Protein AF-A0A9E5YR44-F1 (afdb_monomer_lite)

pLDDT: mean 73.93, std 14.67, range [40.03, 96.06]

Structure (mmCIF, N/CA/C/O backbone):
data_AF-A0A9E5YR44-F1
#
_entry.id   AF-A0A9E5YR44-F1
#
loop_
_atom_site.group_PDB
_atom_site.id
_atom_site.type_symbol
_atom_site.label_atom_id
_atom_site.label_alt_id
_atom_site.label_comp_id
_atom_site.label_asym_id
_atom_site.label_entity_id
_atom_site.label_seq_id
_atom_site.pdbx_PDB_ins_code
_atom_site.Cartn_x
_atom_site.Cartn_y
_atom_site.Cartn_z
_atom_site.occupancy
_atom_site.B_iso_or_equiv
_atom_site.auth_seq_id
_atom_site.auth_comp_id
_atom_site.auth_asym_id
_atom_site.auth_atom_id
_atom_site.pdbx_PDB_model_num
ATOM 1 N N . MET A 1 1 ? 3.426 22.408 -16.255 1.00 41.56 1 MET A N 1
ATOM 2 C CA . MET A 1 1 ? 2.467 21.680 -15.389 1.00 41.56 1 MET A CA 1
ATOM 3 C C . MET A 1 1 ? 3.133 20.739 -14.383 1.00 41.56 1 MET A C 1
ATOM 5 O O . MET A 1 1 ? 2.818 20.878 -13.213 1.00 41.56 1 MET A O 1
ATOM 9 N N . PHE A 1 2 ? 4.080 19.866 -14.764 1.00 44.03 2 PHE A N 1
ATOM 10 C CA . PHE A 1 2 ? 4.812 18.990 -13.816 1.00 44.03 2 PHE A CA 1
ATOM 11 C C . PHE A 1 2 ? 5.656 19.733 -12.756 1.00 44.03 2 PHE A C 1
ATOM 13 O O . PHE A 1 2 ? 5.800 19.256 -11.634 1.00 44.03 2 PHE A O 1
ATOM 20 N N . GLY A 1 3 ? 6.194 20.914 -13.089 1.00 44.31 3 GLY A N 1
ATOM 21 C CA . GLY A 1 3 ? 7.076 21.677 -12.192 1.00 44.31 3 GLY A CA 1
ATOM 22 C C . GLY A 1 3 ? 6.400 22.198 -10.918 1.00 44.31 3 GLY A C 1
ATOM 23 O O . GLY A 1 3 ? 7.007 22.158 -9.857 1.00 44.31 3 GLY A O 1
ATOM 24 N N . ILE A 1 4 ? 5.128 22.608 -10.991 1.00 48.81 4 ILE A N 1
ATOM 25 C CA . ILE A 1 4 ? 4.358 23.086 -9.823 1.00 48.81 4 ILE A CA 1
ATOM 26 C C . ILE A 1 4 ? 4.070 21.922 -8.867 1.00 48.81 4 ILE A C 1
ATOM 28 O O . ILE A 1 4 ? 4.119 22.075 -7.651 1.00 48.81 4 ILE A O 1
ATOM 32 N N . THR A 1 5 ? 3.834 20.734 -9.424 1.00 51.12 5 THR A N 1
ATOM 33 C CA . THR A 1 5 ? 3.623 19.493 -8.676 1.00 51.12 5 THR A CA 1
ATOM 34 C C . THR A 1 5 ? 4.891 19.062 -7.944 1.00 51.12 5 THR A C 1
ATOM 36 O O . THR A 1 5 ? 4.825 18.711 -6.771 1.00 51.12 5 THR A O 1
ATOM 39 N N . PHE A 1 6 ? 6.049 19.162 -8.606 1.00 54.53 6 PHE A N 1
ATOM 40 C CA . PHE A 1 6 ?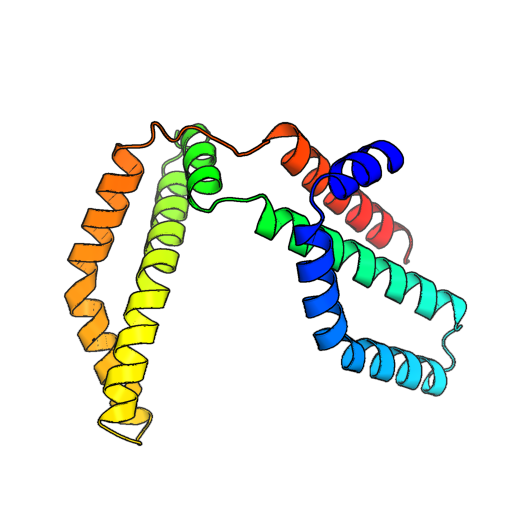 7.358 18.941 -7.985 1.00 54.53 6 PHE A CA 1
ATOM 41 C C . PHE A 1 6 ? 7.644 19.956 -6.872 1.00 54.53 6 PHE A C 1
ATOM 43 O O . PHE A 1 6 ? 8.086 19.562 -5.797 1.00 54.53 6 PHE A O 1
ATOM 50 N N . LEU A 1 7 ? 7.327 21.237 -7.089 1.00 53.28 7 LEU A N 1
ATOM 51 C CA . LEU A 1 7 ? 7.486 22.294 -6.083 1.00 53.28 7 LEU A CA 1
ATOM 52 C C . LEU A 1 7 ? 6.626 22.041 -4.834 1.00 53.28 7 LEU A C 1
ATOM 54 O O . LEU A 1 7 ? 7.078 22.262 -3.714 1.00 53.28 7 LEU A O 1
ATOM 58 N N . TYR A 1 8 ? 5.404 21.537 -5.022 1.00 53.03 8 TYR A N 1
ATOM 59 C CA . TYR A 1 8 ? 4.497 21.201 -3.922 1.00 53.03 8 TYR A CA 1
ATOM 60 C C . TYR A 1 8 ? 4.907 19.909 -3.191 1.00 53.03 8 TYR A C 1
ATOM 62 O O . TYR A 1 8 ? 4.714 19.794 -1.982 1.00 53.03 8 TYR A O 1
ATOM 70 N N . LEU A 1 9 ? 5.518 18.951 -3.899 1.00 53.94 9 LEU A N 1
ATOM 71 C CA . LEU A 1 9 ? 6.088 17.731 -3.313 1.00 53.94 9 LEU A CA 1
ATOM 72 C C . LEU A 1 9 ? 7.340 18.021 -2.465 1.00 53.94 9 LEU A C 1
ATOM 74 O O . LEU A 1 9 ? 7.483 17.434 -1.394 1.00 53.94 9 LEU A O 1
ATOM 78 N N . ILE A 1 10 ? 8.179 18.980 -2.882 1.00 56.75 10 ILE A N 1
ATOM 79 C CA . ILE A 1 10 ? 9.404 19.415 -2.175 1.00 56.75 10 ILE A CA 1
ATOM 80 C C . ILE A 1 10 ? 9.120 19.936 -0.755 1.00 56.75 10 ILE A C 1
ATOM 82 O O . ILE A 1 10 ? 9.960 19.806 0.133 1.00 56.75 10 ILE A O 1
ATOM 86 N N . ILE A 1 11 ? 7.925 20.476 -0.505 1.00 59.38 11 ILE A N 1
ATOM 87 C CA . ILE A 1 11 ? 7.559 21.125 0.765 1.00 59.38 11 ILE A CA 1
ATOM 88 C C . ILE A 1 11 ? 7.423 20.141 1.944 1.00 59.38 11 ILE A C 1
ATOM 90 O O . ILE A 1 11 ? 7.483 20.566 3.098 1.00 59.38 11 ILE A O 1
ATOM 94 N N . SER A 1 12 ? 7.291 18.830 1.703 1.00 62.84 12 SER A N 1
ATOM 95 C CA . SER A 1 12 ? 7.174 17.840 2.783 1.00 62.84 12 SER A CA 1
ATOM 96 C C . SER A 1 12 ? 8.304 16.799 2.747 1.00 62.84 12 SER A C 1
ATOM 98 O O . SER A 1 12 ? 8.146 15.726 2.157 1.00 62.84 12 SER A O 1
ATOM 100 N N . PRO A 1 13 ? 9.446 17.049 3.422 1.00 69.69 13 PRO A N 1
ATOM 101 C CA . PRO A 1 13 ? 10.606 16.147 3.411 1.00 69.69 13 PRO A CA 1
ATOM 102 C C . PRO A 1 13 ? 10.294 14.743 3.953 1.00 69.69 13 PRO A C 1
ATOM 104 O O . PRO A 1 13 ? 10.936 13.764 3.579 1.00 69.69 13 PRO A O 1
ATOM 107 N N . LYS A 1 14 ? 9.257 14.616 4.790 1.00 77.06 14 LYS A N 1
ATOM 108 C CA . LYS A 1 14 ? 8.791 13.329 5.316 1.00 77.06 14 LYS A CA 1
ATOM 109 C C . LYS A 1 14 ? 8.275 12.392 4.214 1.00 77.06 14 LYS A C 1
ATOM 111 O O . LYS A 1 14 ? 8.528 11.194 4.286 1.00 77.06 14 LYS A O 1
ATOM 116 N N . ILE A 1 15 ? 7.628 12.933 3.177 1.00 75.94 15 ILE A N 1
ATOM 117 C CA . ILE A 1 15 ? 7.074 12.141 2.065 1.00 75.94 15 ILE A CA 1
ATOM 118 C C . ILE A 1 15 ? 8.197 11.448 1.287 1.00 75.94 15 ILE A C 1
ATOM 120 O O . ILE A 1 15 ? 8.069 10.275 0.947 1.00 75.94 15 ILE A O 1
ATOM 124 N N . TYR A 1 16 ? 9.328 12.123 1.071 1.00 77.00 16 TYR A N 1
ATOM 125 C CA . TYR A 1 16 ? 10.484 11.523 0.398 1.00 77.00 16 TYR A CA 1
ATOM 126 C C . TYR A 1 16 ? 11.124 10.401 1.211 1.00 77.00 16 TYR A C 1
ATOM 128 O O . TYR A 1 16 ? 11.530 9.392 0.640 1.00 77.00 16 TYR A O 1
ATOM 136 N N . LEU A 1 17 ? 11.191 10.545 2.537 1.00 83.25 17 LEU A N 1
ATOM 137 C CA . LEU A 1 17 ? 11.717 9.493 3.409 1.00 83.25 17 LEU A CA 1
ATOM 138 C C . LEU A 1 17 ? 10.821 8.253 3.398 1.00 83.25 17 LEU A C 1
ATOM 140 O O . LEU A 1 17 ? 11.322 7.129 3.328 1.00 83.25 17 LEU A O 1
ATOM 144 N N . ASP A 1 18 ? 9.505 8.445 3.451 1.00 82.50 18 ASP A N 1
ATOM 145 C CA . ASP A 1 18 ? 8.547 7.341 3.401 1.00 82.50 18 ASP A CA 1
ATOM 146 C C . ASP A 1 18 ? 8.525 6.688 2.009 1.00 82.50 18 ASP A C 1
ATOM 148 O O . ASP A 1 18 ? 8.529 5.458 1.906 1.00 82.50 18 ASP A O 1
ATOM 152 N N . TRP A 1 19 ? 8.642 7.485 0.942 1.00 85.94 19 TRP A N 1
ATOM 153 C CA . TRP A 1 19 ? 8.829 6.997 -0.424 1.00 85.94 19 TRP A CA 1
ATOM 154 C C . TRP A 1 19 ? 10.098 6.158 -0.560 1.00 85.94 19 TRP A C 1
ATOM 156 O O . TRP A 1 19 ? 10.036 5.037 -1.057 1.00 85.94 19 TRP A O 1
ATOM 166 N N . PHE A 1 20 ? 11.231 6.648 -0.055 1.00 86.00 20 PHE A N 1
ATOM 167 C CA . PHE A 1 20 ? 12.509 5.949 -0.145 1.00 86.00 20 PHE A CA 1
ATOM 168 C C . PHE A 1 20 ? 12.501 4.625 0.631 1.00 86.00 20 PHE A C 1
ATOM 170 O O . PHE A 1 20 ? 12.982 3.608 0.135 1.00 86.00 20 PHE A O 1
ATOM 177 N N . LYS A 1 21 ? 11.881 4.586 1.818 1.00 88.81 21 LYS A N 1
ATOM 178 C CA . LYS A 1 21 ? 11.693 3.336 2.578 1.00 88.81 21 LYS A CA 1
ATOM 179 C C . LYS A 1 21 ? 10.904 2.294 1.790 1.00 88.81 21 LYS A C 1
ATOM 181 O O . LYS A 1 21 ? 11.223 1.108 1.857 1.00 88.81 21 LYS A O 1
ATOM 186 N N . ILE A 1 22 ? 9.856 2.716 1.085 1.00 88.06 22 ILE A N 1
ATOM 187 C CA . ILE A 1 22 ? 9.043 1.812 0.265 1.00 88.06 22 ILE A CA 1
ATOM 188 C C . ILE A 1 22 ? 9.817 1.417 -0.995 1.00 88.06 22 ILE A C 1
ATOM 190 O O . ILE A 1 22 ? 9.822 0.239 -1.344 1.00 88.06 22 ILE A O 1
ATOM 194 N N . PHE A 1 23 ? 10.544 2.353 -1.609 1.00 88.56 23 PHE A N 1
ATOM 195 C CA . PHE A 1 23 ? 11.430 2.088 -2.738 1.00 88.56 23 PHE A CA 1
ATOM 196 C C . PHE A 1 23 ? 12.448 0.984 -2.418 1.00 88.56 23 PHE A C 1
ATOM 198 O O . PHE A 1 23 ? 12.556 0.013 -3.162 1.00 88.56 23 PHE A O 1
ATOM 205 N N . LEU A 1 24 ? 13.116 1.059 -1.264 1.00 90.81 24 LEU A N 1
ATOM 206 C CA . LEU A 1 24 ? 14.064 0.029 -0.827 1.00 90.81 24 LEU A CA 1
ATOM 207 C C . LEU A 1 24 ? 13.428 -1.368 -0.742 1.00 90.81 24 LEU A C 1
ATOM 209 O O . LEU A 1 24 ? 14.067 -2.355 -1.095 1.00 90.81 24 LEU A O 1
ATOM 213 N N . LYS A 1 25 ? 12.160 -1.466 -0.322 1.00 90.94 25 LYS A N 1
ATOM 214 C CA . LYS A 1 25 ? 11.442 -2.750 -0.244 1.00 90.94 25 LYS A CA 1
ATOM 215 C C . LYS A 1 25 ? 11.102 -3.333 -1.614 1.00 90.94 25 LYS A C 1
ATOM 217 O O . LYS A 1 25 ? 10.981 -4.548 -1.729 1.00 90.94 25 LYS A O 1
ATOM 222 N N . ILE A 1 26 ? 10.939 -2.490 -2.634 1.00 92.12 26 ILE A N 1
ATOM 223 C CA . ILE A 1 26 ? 10.602 -2.917 -4.000 1.00 92.12 26 ILE A CA 1
ATOM 224 C C . ILE A 1 26 ? 11.837 -3.094 -4.889 1.00 92.12 26 ILE A C 1
ATOM 226 O O . ILE A 1 26 ? 11.688 -3.561 -6.011 1.00 92.12 26 ILE A O 1
ATOM 230 N N . ILE A 1 27 ? 13.055 -2.789 -4.421 1.00 92.38 27 ILE A N 1
ATOM 231 C CA . ILE A 1 27 ? 14.296 -3.024 -5.184 1.00 92.38 27 ILE A CA 1
ATOM 232 C C . ILE A 1 27 ? 14.379 -4.444 -5.769 1.00 92.38 27 ILE A C 1
ATOM 234 O O . ILE A 1 27 ? 14.683 -4.546 -6.960 1.00 92.38 27 ILE A O 1
ATOM 238 N N . PRO A 1 28 ? 14.070 -5.528 -5.023 1.00 93.75 28 PRO A N 1
ATOM 239 C CA . PRO A 1 28 ? 14.126 -6.880 -5.579 1.00 93.75 28 PRO A CA 1
ATOM 240 C C . PRO A 1 28 ? 13.258 -7.049 -6.830 1.00 93.75 28 PRO A C 1
ATOM 242 O O . PRO A 1 28 ? 13.665 -7.724 -7.768 1.00 93.75 28 PRO A O 1
ATOM 245 N N . PHE A 1 29 ? 12.109 -6.368 -6.891 1.00 94.00 29 PHE A N 1
ATOM 246 C CA . PHE A 1 29 ? 11.247 -6.372 -8.069 1.00 94.00 29 PHE A CA 1
ATOM 247 C C . PHE A 1 29 ? 11.928 -5.724 -9.286 1.00 94.00 29 PHE A C 1
ATOM 249 O O . PHE A 1 29 ? 11.866 -6.292 -10.373 1.00 94.00 29 PHE A O 1
ATOM 256 N N . PHE A 1 30 ? 12.626 -4.592 -9.124 1.00 93.00 30 PHE A N 1
ATOM 257 C CA . PHE A 1 30 ? 13.365 -3.967 -10.236 1.00 93.00 30 PHE A CA 1
ATOM 258 C C . PHE A 1 30 ? 14.512 -4.842 -10.704 1.00 93.00 30 PHE A C 1
ATOM 260 O O . PHE A 1 30 ? 14.699 -5.003 -11.905 1.00 93.00 30 PHE A O 1
ATOM 267 N N . VAL A 1 31 ? 15.252 -5.435 -9.769 1.00 94.12 31 VAL A N 1
ATOM 268 C CA . VAL A 1 31 ? 16.349 -6.347 -10.100 1.00 94.12 31 VAL A CA 1
ATOM 269 C C . VAL A 1 31 ? 15.824 -7.515 -10.934 1.00 94.12 31 VAL A C 1
ATOM 271 O O . VAL A 1 31 ? 16.341 -7.764 -12.021 1.00 94.12 31 VAL A O 1
ATOM 274 N N . SER A 1 32 ? 14.752 -8.176 -10.490 1.00 94.81 32 SER A N 1
ATOM 275 C CA . SER A 1 32 ? 14.115 -9.246 -11.263 1.00 94.81 32 SER A CA 1
ATOM 276 C C . SER A 1 32 ? 13.613 -8.758 -12.621 1.00 94.81 32 SER A C 1
ATOM 278 O O . SER A 1 32 ? 13.844 -9.426 -13.623 1.00 94.81 32 SER A O 1
ATOM 280 N N . TYR A 1 33 ? 12.976 -7.587 -12.679 1.00 94.06 33 TYR A N 1
ATOM 281 C CA . TYR A 1 33 ? 12.482 -7.003 -13.925 1.00 94.06 33 TYR A CA 1
ATOM 282 C C . TYR A 1 33 ? 13.605 -6.774 -14.946 1.00 94.06 33 TYR A C 1
ATOM 284 O O . TYR A 1 33 ? 13.463 -7.175 -16.101 1.00 94.06 33 TYR A O 1
ATOM 292 N N . PHE A 1 34 ? 14.741 -6.213 -14.518 1.00 94.62 34 PHE A N 1
ATOM 293 C CA . PHE A 1 34 ? 15.893 -6.007 -15.397 1.00 94.62 34 PHE A CA 1
ATOM 294 C C . PHE A 1 34 ? 16.538 -7.324 -15.841 1.00 94.62 34 PHE A C 1
ATOM 296 O O . PHE A 1 34 ? 16.909 -7.467 -17.005 1.00 94.62 34 PHE A O 1
ATOM 303 N N . ILE A 1 35 ? 16.631 -8.311 -14.944 1.00 95.75 35 ILE A N 1
ATOM 304 C CA . ILE A 1 35 ? 17.140 -9.648 -15.282 1.00 95.75 35 ILE A CA 1
ATOM 305 C C . ILE A 1 35 ? 16.252 -10.311 -16.337 1.00 95.75 35 ILE A C 1
ATOM 307 O O . ILE A 1 35 ? 16.759 -10.783 -17.353 1.00 95.75 35 ILE A O 1
ATOM 311 N N . PHE A 1 36 ? 14.932 -10.307 -16.144 1.00 95.00 36 PHE A N 1
ATOM 312 C CA . PHE A 1 36 ? 14.007 -10.854 -17.135 1.00 95.00 36 PHE A CA 1
ATOM 313 C C . PHE A 1 36 ? 14.089 -10.098 -18.455 1.00 95.00 36 PHE A C 1
ATOM 315 O O . PHE A 1 36 ? 14.130 -10.720 -19.511 1.00 95.00 36 PHE A O 1
ATOM 322 N N . GLY A 1 37 ? 14.177 -8.770 -18.417 1.00 92.69 37 GLY A N 1
ATOM 323 C CA . GLY A 1 37 ? 14.325 -7.979 -19.628 1.00 92.69 37 GLY A CA 1
ATOM 324 C C . GLY A 1 37 ? 15.601 -8.306 -20.411 1.00 92.69 37 GLY A C 1
ATOM 325 O O . GLY A 1 37 ? 15.549 -8.352 -21.637 1.00 92.69 37 GLY A O 1
ATOM 326 N N . MET A 1 38 ? 16.713 -8.611 -19.732 1.00 93.06 38 MET A N 1
ATOM 327 C CA . MET A 1 38 ? 17.925 -9.126 -20.387 1.00 93.06 38 MET A CA 1
ATOM 328 C C . MET A 1 38 ? 17.698 -10.510 -21.013 1.00 93.06 38 MET A C 1
ATOM 330 O O . MET A 1 38 ? 18.089 -10.722 -22.156 1.00 93.06 38 MET A O 1
ATOM 334 N N . ILE A 1 39 ? 17.025 -11.428 -20.311 1.00 96.06 39 ILE A N 1
ATOM 335 C CA . ILE A 1 39 ? 16.725 -12.783 -20.816 1.00 96.06 39 ILE A CA 1
ATOM 336 C C . ILE A 1 39 ? 15.826 -12.737 -22.062 1.00 96.06 39 ILE A C 1
ATOM 338 O O . ILE A 1 39 ? 16.031 -13.496 -23.006 1.00 96.06 39 ILE A O 1
ATOM 342 N N . PHE A 1 40 ? 14.845 -11.835 -22.085 1.00 94.62 40 PHE A N 1
ATOM 343 C CA . PHE A 1 40 ? 13.882 -11.696 -23.181 1.00 94.62 40 PHE A CA 1
ATOM 344 C C . PHE A 1 40 ? 14.313 -10.697 -24.269 1.00 94.62 40 PHE A C 1
ATOM 346 O O . PHE A 1 40 ? 13.496 -10.341 -25.116 1.00 94.62 40 PHE A O 1
ATOM 353 N N . ASN A 1 41 ? 15.571 -10.235 -24.266 1.00 92.12 41 ASN A N 1
ATOM 354 C CA . ASN A 1 41 ? 16.095 -9.247 -25.223 1.00 92.12 41 ASN A CA 1
ATOM 355 C C . ASN A 1 41 ? 15.249 -7.961 -25.323 1.00 92.12 41 ASN A C 1
ATOM 357 O O . ASN A 1 41 ? 15.125 -7.346 -26.384 1.00 92.12 41 ASN A O 1
ATOM 361 N N . VAL A 1 42 ? 14.670 -7.518 -24.208 1.00 91.88 42 VAL A N 1
ATOM 362 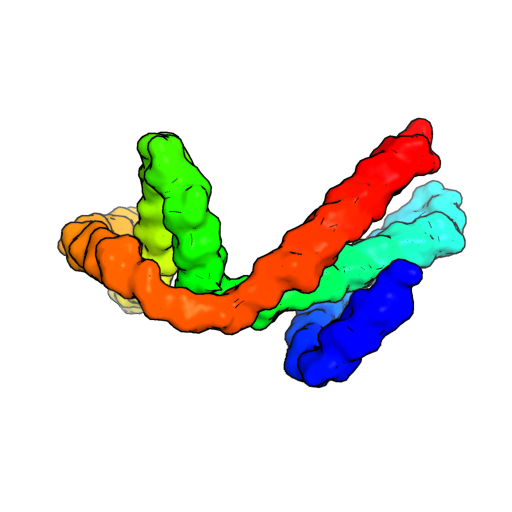C CA . VAL A 1 42 ? 13.955 -6.241 -24.141 1.00 91.88 42 VAL A CA 1
ATOM 363 C C . VAL A 1 42 ? 14.981 -5.112 -24.086 1.00 91.88 42 VAL A C 1
ATOM 365 O O . VAL A 1 42 ? 15.902 -5.138 -23.274 1.00 91.88 42 VAL A O 1
ATOM 368 N N . SER A 1 43 ? 14.800 -4.072 -24.901 1.00 91.94 43 SER A N 1
ATOM 369 C CA . SER A 1 43 ? 15.651 -2.875 -24.868 1.00 91.94 43 SER A CA 1
ATOM 370 C C . SER A 1 43 ? 15.772 -2.303 -23.451 1.00 91.94 43 SER A C 1
ATOM 372 O O . SER A 1 43 ? 14.762 -2.033 -22.793 1.00 91.94 43 SER A O 1
ATOM 374 N N . PHE A 1 44 ? 17.009 -2.064 -23.001 1.00 88.00 44 PHE A N 1
ATOM 375 C CA . PHE A 1 44 ? 17.285 -1.430 -21.708 1.00 88.00 44 PHE A CA 1
ATOM 376 C C . PHE A 1 44 ? 16.543 -0.097 -21.567 1.00 88.00 44 PHE A C 1
ATOM 378 O O . PHE A 1 44 ? 15.958 0.174 -20.525 1.00 88.00 44 PHE A O 1
ATOM 385 N N . ILE A 1 45 ? 16.477 0.688 -22.647 1.00 88.81 45 ILE A N 1
ATOM 386 C CA . ILE A 1 45 ? 15.775 1.976 -22.677 1.00 88.81 45 ILE A CA 1
ATOM 387 C C . ILE A 1 45 ? 14.293 1.783 -22.327 1.00 88.81 45 ILE A C 1
ATOM 389 O O . ILE A 1 45 ? 13.758 2.491 -21.472 1.00 88.81 45 ILE A O 1
ATOM 393 N N . THR A 1 46 ? 13.636 0.788 -22.929 1.00 86.25 46 THR A N 1
ATOM 394 C CA . THR A 1 46 ? 12.233 0.454 -22.637 1.00 86.25 46 THR A CA 1
ATOM 395 C C . THR A 1 46 ? 12.055 0.057 -21.172 1.00 86.25 46 THR A C 1
ATOM 397 O O . THR A 1 46 ? 11.134 0.527 -20.499 1.00 86.25 46 THR A O 1
ATOM 400 N N . GLN A 1 47 ? 12.971 -0.752 -20.640 1.00 88.88 47 GLN A N 1
ATOM 401 C CA . GLN A 1 47 ? 12.943 -1.175 -19.241 1.00 88.88 47 GLN A CA 1
ATOM 402 C C . GLN A 1 47 ? 13.148 -0.004 -18.268 1.00 88.88 47 GLN A C 1
ATOM 404 O O . GLN A 1 47 ? 12.434 0.103 -17.266 1.00 88.88 47 GLN A O 1
ATOM 409 N N . SER A 1 48 ? 14.065 0.914 -18.573 1.00 88.00 48 SER A N 1
ATOM 410 C CA . SER A 1 48 ? 14.288 2.125 -17.782 1.00 88.00 48 SER A CA 1
ATOM 411 C C . SER A 1 48 ? 13.057 3.030 -17.778 1.00 88.00 48 SER A C 1
ATOM 413 O O . SER A 1 48 ? 12.666 3.508 -16.713 1.00 88.00 48 SER A O 1
ATOM 415 N N . PHE A 1 49 ? 12.390 3.216 -18.924 1.00 86.00 49 PHE A N 1
ATOM 416 C CA . PHE A 1 49 ? 11.158 4.009 -18.992 1.00 86.00 49 PHE A CA 1
ATOM 417 C C . PHE A 1 49 ? 10.044 3.427 -18.122 1.00 86.00 49 PHE A C 1
ATOM 419 O O . PHE A 1 49 ? 9.406 4.164 -17.368 1.00 86.00 49 PHE A O 1
ATOM 426 N N . VAL A 1 50 ? 9.823 2.112 -18.183 1.00 85.56 50 VAL A N 1
ATOM 427 C CA . VAL A 1 50 ? 8.853 1.432 -17.309 1.00 85.56 50 VAL A CA 1
ATOM 428 C C . VAL A 1 50 ? 9.257 1.566 -15.843 1.00 85.56 50 VAL A C 1
ATOM 430 O O . VAL A 1 50 ? 8.416 1.857 -14.995 1.00 85.56 50 VAL A O 1
ATOM 433 N N . SER A 1 51 ? 10.546 1.449 -15.532 1.00 88.19 51 SER A N 1
ATOM 434 C CA . SER A 1 51 ? 11.009 1.563 -14.151 1.00 88.19 51 SER A CA 1
ATOM 435 C C . SER A 1 51 ? 10.768 2.957 -13.565 1.00 88.19 51 SER A C 1
ATOM 437 O O . SER A 1 51 ? 10.230 3.083 -12.465 1.00 88.19 51 SER A O 1
ATOM 439 N N . ILE A 1 52 ? 11.082 4.010 -14.326 1.00 83.88 52 ILE A N 1
ATOM 440 C CA . ILE A 1 52 ? 10.814 5.406 -13.944 1.00 83.88 52 ILE A CA 1
ATOM 441 C C . ILE A 1 52 ? 9.304 5.645 -13.779 1.00 83.88 52 ILE A C 1
ATOM 443 O O . ILE A 1 52 ? 8.889 6.331 -12.844 1.00 83.88 52 ILE A O 1
ATOM 447 N N . ARG A 1 53 ? 8.465 5.042 -14.633 1.00 79.81 53 ARG A N 1
ATOM 448 C CA . ARG A 1 53 ? 6.997 5.101 -14.497 1.00 79.81 53 ARG A CA 1
ATOM 449 C C . ARG A 1 53 ? 6.530 4.518 -13.169 1.00 79.81 53 ARG A C 1
ATOM 451 O O . ARG A 1 53 ? 5.748 5.154 -12.467 1.00 79.81 53 ARG A O 1
ATOM 458 N N . ILE A 1 54 ? 7.028 3.338 -12.804 1.00 86.00 54 ILE A N 1
ATOM 459 C CA . ILE 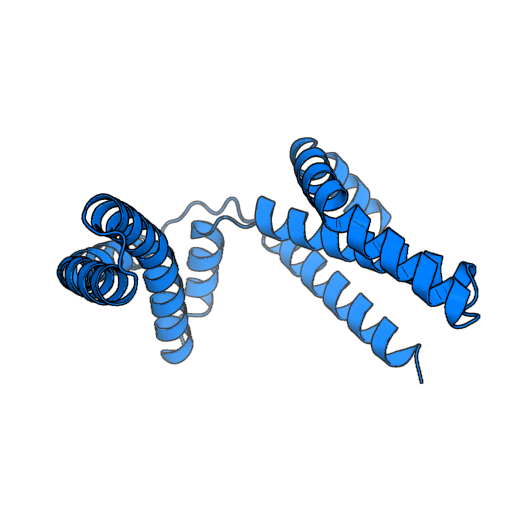A 1 54 ? 6.662 2.689 -11.540 1.00 86.00 54 ILE A CA 1
ATOM 460 C C . ILE A 1 54 ? 7.150 3.528 -10.352 1.00 86.00 54 ILE A C 1
ATOM 462 O O . ILE A 1 54 ? 6.394 3.721 -9.402 1.00 86.00 54 ILE A O 1
ATOM 466 N N . MET A 1 55 ? 8.357 4.105 -10.425 1.00 83.50 55 MET A N 1
ATOM 467 C CA . MET A 1 55 ? 8.859 5.034 -9.400 1.00 83.50 55 MET A CA 1
ATOM 468 C C . MET A 1 55 ? 7.932 6.226 -9.186 1.00 83.50 55 MET A C 1
ATOM 470 O O . MET A 1 55 ? 7.616 6.571 -8.045 1.00 83.50 55 MET A O 1
ATOM 474 N N . PHE A 1 56 ? 7.488 6.845 -10.281 1.00 79.50 56 PHE A N 1
ATOM 475 C CA . PHE A 1 56 ? 6.593 7.994 -10.235 1.00 79.50 56 PHE A CA 1
ATOM 476 C C . PHE A 1 56 ? 5.223 7.625 -9.651 1.00 79.50 56 PHE A C 1
ATOM 478 O O . PHE A 1 56 ? 4.709 8.331 -8.785 1.00 79.50 56 PHE A O 1
ATOM 485 N N . MET A 1 57 ? 4.662 6.483 -10.056 1.00 79.81 57 MET A N 1
ATOM 486 C CA . MET A 1 57 ? 3.398 5.981 -9.505 1.00 79.81 57 MET A CA 1
ATOM 487 C C . MET A 1 57 ? 3.507 5.665 -8.014 1.00 79.81 57 MET A C 1
ATOM 489 O O . MET A 1 57 ? 2.577 5.930 -7.249 1.00 79.81 57 MET A O 1
ATOM 493 N N . LEU A 1 58 ? 4.654 5.146 -7.577 1.00 85.12 58 LEU A N 1
ATOM 494 C CA . LEU A 1 58 ? 4.899 4.889 -6.166 1.00 85.12 58 LEU A CA 1
ATOM 495 C C . LEU A 1 58 ? 5.018 6.193 -5.371 1.00 85.12 58 LEU A C 1
ATOM 497 O O . LEU A 1 58 ? 4.420 6.304 -4.305 1.00 85.12 58 LEU A O 1
ATOM 501 N N . LEU A 1 59 ? 5.712 7.201 -5.907 1.00 79.69 59 LEU A N 1
ATOM 502 C CA . LEU A 1 59 ? 5.784 8.540 -5.311 1.00 79.69 59 LEU A CA 1
ATOM 503 C C . LEU A 1 59 ? 4.399 9.153 -5.134 1.00 79.69 59 LEU A C 1
ATOM 505 O O . LEU A 1 59 ? 4.070 9.632 -4.050 1.00 79.69 59 LEU A O 1
ATOM 509 N N . LEU A 1 60 ? 3.573 9.079 -6.173 1.00 76.44 60 LEU A N 1
ATOM 510 C CA . LEU A 1 60 ? 2.204 9.561 -6.127 1.00 76.44 60 LEU A CA 1
ATOM 511 C C . LEU A 1 60 ? 1.363 8.804 -5.090 1.00 76.44 60 LEU A C 1
ATOM 513 O O . LEU A 1 60 ? 0.626 9.423 -4.328 1.00 76.44 60 LEU A O 1
ATOM 517 N N . SER A 1 61 ? 1.486 7.477 -5.038 1.00 79.75 61 SER A N 1
ATOM 518 C CA . SER A 1 61 ? 0.743 6.645 -4.085 1.00 79.75 61 SER A CA 1
ATOM 519 C C . SER A 1 61 ? 1.100 7.003 -2.643 1.00 79.75 61 SER A C 1
ATOM 521 O O . SER A 1 61 ? 0.213 7.212 -1.819 1.00 79.75 61 SER A O 1
ATOM 523 N N . VAL A 1 62 ? 2.396 7.140 -2.349 1.00 81.19 62 VAL A N 1
ATOM 524 C CA . VAL A 1 62 ? 2.880 7.555 -1.025 1.00 81.19 62 VAL A CA 1
ATOM 525 C C . VAL A 1 62 ? 2.394 8.955 -0.690 1.00 81.19 62 VAL A C 1
ATOM 527 O O . VAL A 1 62 ? 1.881 9.169 0.403 1.00 81.19 62 VAL A O 1
ATOM 530 N N . TYR A 1 63 ? 2.479 9.886 -1.639 1.00 75.31 63 TYR A N 1
ATOM 531 C CA . TYR A 1 63 ? 1.965 11.236 -1.455 1.00 75.31 63 TYR A CA 1
ATOM 532 C C . TYR A 1 63 ? 0.474 11.225 -1.095 1.00 75.31 63 TYR A C 1
ATOM 534 O O . TYR A 1 63 ? 0.095 11.803 -0.081 1.00 75.31 63 TYR A O 1
ATOM 542 N N . LEU A 1 64 ? -0.360 10.528 -1.874 1.00 73.19 64 LEU A N 1
ATOM 543 C CA . LEU A 1 64 ? -1.805 10.462 -1.643 1.00 73.19 64 LEU A CA 1
ATOM 544 C C . LEU A 1 64 ? -2.135 9.843 -0.285 1.00 73.19 64 LEU A C 1
ATOM 546 O O . LEU A 1 64 ? -2.995 10.362 0.421 1.00 73.19 64 LEU A O 1
ATOM 550 N N . ILE A 1 65 ? -1.440 8.776 0.107 1.00 75.00 65 ILE A N 1
ATOM 551 C CA . ILE A 1 65 ? -1.635 8.134 1.414 1.00 75.00 65 ILE A CA 1
ATOM 552 C C . ILE A 1 65 ? -1.207 9.073 2.549 1.00 75.00 65 ILE A C 1
ATOM 554 O O . ILE A 1 65 ? -1.906 9.184 3.551 1.00 75.00 65 ILE A O 1
ATOM 558 N N . SER A 1 66 ? -0.079 9.772 2.404 1.00 69.62 66 SER A N 1
ATOM 559 C CA . SER A 1 66 ? 0.450 10.668 3.437 1.00 69.62 66 SER A CA 1
ATOM 560 C C . SER A 1 66 ? -0.343 11.969 3.589 1.00 69.62 66 SER A C 1
ATOM 562 O O . SER A 1 66 ? -0.361 12.533 4.683 1.00 69.62 66 SER A O 1
ATOM 564 N N . THR A 1 67 ? -0.979 12.470 2.525 1.00 68.38 67 THR A N 1
ATOM 565 C CA . THR A 1 67 ? -1.780 13.709 2.563 1.00 68.38 67 THR A CA 1
ATOM 566 C C . THR A 1 67 ? -3.271 13.465 2.785 1.00 68.38 67 THR A C 1
ATOM 568 O O . THR A 1 67 ? -3.996 14.399 3.136 1.00 68.38 67 THR A O 1
ATOM 571 N N . THR A 1 68 ? -3.744 12.228 2.622 1.00 64.56 68 THR A N 1
ATOM 572 C CA . THR A 1 68 ? -5.133 11.852 2.900 1.00 64.56 68 THR A CA 1
ATOM 573 C C . THR A 1 68 ? -5.269 11.418 4.353 1.00 64.56 68 THR A C 1
ATOM 575 O O . THR A 1 68 ? -4.891 10.309 4.721 1.00 64.56 68 THR A O 1
ATOM 578 N N . SER A 1 69 ? -5.844 12.278 5.197 1.00 62.62 69 SER A N 1
ATOM 579 C CA . SER A 1 69 ? -6.344 11.819 6.493 1.00 62.62 69 SER A CA 1
ATOM 580 C C . SER A 1 69 ? -7.621 11.006 6.284 1.00 62.62 69 SER A C 1
ATOM 582 O O . SER A 1 69 ? -8.495 11.397 5.505 1.00 62.62 69 SER A O 1
ATOM 584 N N . MET A 1 70 ? -7.745 9.877 6.987 1.00 59.34 70 MET A N 1
ATOM 585 C CA . MET A 1 70 ? -8.951 9.042 6.944 1.00 59.34 70 MET A CA 1
ATOM 586 C C . MET A 1 70 ? -10.185 9.865 7.337 1.00 59.34 70 MET A C 1
ATOM 588 O O . MET A 1 70 ? -11.234 9.751 6.714 1.00 59.34 70 MET A O 1
ATOM 592 N N . GLU A 1 71 ? -10.042 10.770 8.309 1.00 57.84 71 GLU A N 1
ATOM 593 C CA . GLU A 1 71 ? -11.113 11.679 8.721 1.00 57.84 71 GLU A CA 1
ATOM 594 C C . GLU A 1 71 ? -11.491 12.680 7.615 1.00 57.84 71 GLU A C 1
ATOM 596 O O . GLU A 1 71 ? -12.668 12.990 7.445 1.00 57.84 71 GLU A O 1
ATOM 601 N N . GLY A 1 72 ? -10.513 13.154 6.833 1.00 58.72 72 GLY A N 1
ATOM 602 C CA . GLY A 1 72 ? -10.725 14.090 5.723 1.00 58.72 72 GLY A CA 1
ATOM 603 C C . GLY A 1 72 ? -11.341 13.436 4.484 1.00 58.72 72 GLY A C 1
ATOM 604 O O . GLY A 1 72 ? -12.146 14.054 3.789 1.00 58.72 72 GLY A O 1
ATOM 605 N N . PHE A 1 73 ? -11.013 12.168 4.221 1.00 62.03 73 PHE A N 1
ATOM 606 C CA . PHE A 1 73 ? -11.669 11.378 3.176 1.00 62.03 73 PHE A CA 1
ATOM 607 C C . PHE A 1 73 ? -13.168 11.215 3.471 1.00 62.03 73 PHE A C 1
ATOM 609 O O . PHE A 1 73 ? -14.011 11.419 2.597 1.00 62.03 73 PHE A O 1
ATOM 616 N N . LEU A 1 74 ? -13.508 10.943 4.731 1.00 57.97 74 LEU A N 1
ATOM 617 C CA . LEU A 1 74 ? -14.888 10.751 5.175 1.00 57.97 74 LEU A CA 1
ATOM 618 C C . LEU A 1 74 ? -15.681 12.056 5.219 1.00 57.97 74 LEU A C 1
ATOM 620 O O . LEU A 1 74 ? -16.815 12.082 4.747 1.00 57.97 74 LEU A O 1
ATOM 624 N N . SER A 1 75 ? -15.078 13.154 5.684 1.00 57.88 75 SER A N 1
ATOM 625 C CA . SER A 1 75 ? -15.730 14.471 5.686 1.00 57.88 75 SER A CA 1
ATOM 626 C C . SER A 1 75 ? -15.971 15.039 4.285 1.00 57.88 75 SER A C 1
ATOM 628 O O . SER A 1 75 ? -16.820 15.902 4.112 1.00 57.88 75 SER A O 1
ATOM 630 N N . ASN A 1 76 ? -15.219 14.593 3.276 1.00 54.19 76 ASN A N 1
ATOM 631 C CA . ASN A 1 76 ? -15.470 14.972 1.882 1.00 54.19 76 ASN A CA 1
ATOM 632 C C . ASN A 1 76 ? -16.468 14.023 1.202 1.00 54.19 76 ASN A C 1
ATOM 634 O O . ASN A 1 76 ? -17.203 14.441 0.310 1.00 54.19 76 ASN A O 1
ATOM 638 N N . SER A 1 77 ? -16.558 12.773 1.664 1.00 53.62 77 SER A N 1
ATOM 639 C CA . SER A 1 77 ? -17.608 11.836 1.254 1.00 53.62 77 SER A CA 1
ATOM 640 C C . SER A 1 77 ? -18.998 12.265 1.741 1.00 53.62 77 SER A C 1
ATOM 642 O O . SER A 1 77 ? -19.990 11.935 1.091 1.00 53.62 77 SER A O 1
ATOM 644 N N . THR A 1 78 ? -19.104 13.025 2.840 1.00 52.69 78 THR A N 1
ATOM 645 C CA . THR A 1 78 ? -20.398 13.541 3.321 1.00 52.69 78 THR A CA 1
ATOM 646 C C . THR A 1 78 ? -21.002 14.605 2.398 1.00 52.69 78 THR A C 1
ATOM 648 O O . THR A 1 78 ? -22.221 14.690 2.288 1.00 52.69 78 THR A O 1
ATOM 651 N N . LEU A 1 79 ? -20.198 15.354 1.633 1.00 50.97 79 LEU A N 1
ATOM 652 C CA . LEU A 1 79 ? -20.707 16.262 0.587 1.00 50.97 79 LEU A CA 1
ATOM 653 C C . LEU A 1 79 ? -21.390 15.507 -0.571 1.00 50.97 79 LEU A C 1
ATOM 655 O O . LEU A 1 79 ? -22.267 16.053 -1.238 1.00 50.97 79 LEU A O 1
ATOM 659 N N . ILE A 1 80 ? -21.045 14.230 -0.763 1.00 51.09 80 ILE A N 1
ATOM 660 C CA . ILE A 1 80 ? -21.639 13.314 -1.752 1.00 51.09 80 ILE A CA 1
ATOM 661 C C . ILE A 1 80 ? -22.827 12.521 -1.136 1.00 51.09 80 ILE A C 1
ATOM 663 O O . ILE A 1 80 ? -23.579 11.843 -1.836 1.00 51.09 80 ILE A O 1
ATOM 667 N N . SER A 1 81 ? -23.084 12.678 0.172 1.00 50.62 81 SER A N 1
ATOM 668 C CA . SER A 1 81 ? -24.045 11.916 0.999 1.00 50.62 81 SER A CA 1
ATOM 669 C C . SER A 1 81 ? -25.535 12.166 0.729 1.00 50.62 81 SER A C 1
ATOM 671 O O . SER A 1 81 ? -26.378 11.685 1.485 1.00 50.62 81 SER A O 1
ATOM 673 N N . LYS A 1 82 ? -25.917 12.871 -0.341 1.00 59.41 82 LYS A N 1
ATOM 674 C CA . LYS A 1 82 ? -27.334 12.901 -0.755 1.00 59.41 82 LYS A CA 1
ATOM 675 C C . LYS A 1 82 ? -27.804 11.564 -1.340 1.00 59.41 82 LYS A C 1
ATOM 677 O O . LYS A 1 82 ? -29.005 11.332 -1.422 1.00 59.41 82 LYS A O 1
ATOM 682 N N . ASN A 1 83 ? -26.881 10.681 -1.727 1.00 66.38 83 ASN A N 1
ATOM 683 C CA . ASN A 1 83 ? -27.201 9.349 -2.230 1.00 66.38 83 ASN A CA 1
ATOM 684 C C . ASN A 1 83 ? -27.017 8.286 -1.130 1.00 66.38 83 ASN A C 1
ATOM 686 O O . ASN A 1 83 ? -25.919 8.120 -0.596 1.00 66.38 83 ASN A O 1
ATOM 690 N N . LYS A 1 84 ? -28.091 7.544 -0.827 1.00 69.06 84 LYS A N 1
ATOM 691 C CA . LYS A 1 84 ? -28.144 6.501 0.213 1.00 69.06 84 LYS A CA 1
ATOM 692 C C . LYS A 1 84 ? -27.034 5.453 0.053 1.00 69.06 84 LYS A C 1
ATOM 694 O O . LYS A 1 84 ? -26.389 5.090 1.028 1.00 69.06 84 LYS A O 1
ATOM 699 N N . ILE A 1 85 ? -26.739 5.063 -1.187 1.00 73.00 85 ILE A N 1
ATOM 700 C CA . ILE A 1 85 ? -25.715 4.057 -1.508 1.00 73.00 85 ILE A CA 1
ATOM 701 C C . ILE A 1 85 ? -24.314 4.537 -1.101 1.00 73.00 85 ILE A C 1
ATOM 703 O O . ILE A 1 85 ? -23.537 3.786 -0.520 1.00 73.00 85 ILE A O 1
ATOM 707 N N . PHE A 1 86 ? -23.985 5.805 -1.364 1.00 68.44 86 PHE A N 1
ATOM 708 C CA . PHE A 1 86 ? -22.680 6.361 -0.993 1.00 68.44 86 PHE A CA 1
ATOM 709 C C . PHE A 1 86 ? -22.514 6.476 0.523 1.00 68.44 86 PHE A C 1
ATOM 711 O O . PHE A 1 86 ? -21.415 6.265 1.028 1.00 68.44 86 PHE A O 1
ATOM 718 N N . SER A 1 87 ? -23.597 6.769 1.246 1.00 67.56 87 SER A N 1
ATOM 719 C CA . SER A 1 87 ? -23.594 6.793 2.712 1.00 67.56 87 SER A CA 1
ATOM 720 C C . SER A 1 87 ? -23.342 5.400 3.300 1.00 67.56 87 SER A C 1
ATOM 722 O O . SER A 1 87 ? -22.495 5.256 4.180 1.00 67.56 87 SER A O 1
ATOM 724 N N . GLU A 1 88 ? -23.987 4.362 2.759 1.00 72.81 88 GLU A N 1
ATOM 725 C CA . GLU A 1 88 ? -23.783 2.969 3.182 1.00 72.81 88 GLU A CA 1
ATOM 726 C C . GLU A 1 88 ? -22.361 2.471 2.875 1.00 72.81 88 GLU A C 1
ATOM 728 O O . GLU A 1 88 ? -21.721 1.854 3.729 1.00 72.81 88 GLU A O 1
ATOM 733 N N . ILE A 1 89 ? -21.818 2.800 1.697 1.00 76.19 89 ILE A N 1
ATOM 734 C CA . ILE A 1 89 ? -20.429 2.473 1.335 1.00 76.19 89 ILE A CA 1
ATOM 735 C C . ILE A 1 89 ? -19.448 3.192 2.262 1.00 76.19 89 ILE A C 1
ATOM 737 O O . ILE A 1 89 ? -18.503 2.575 2.755 1.00 76.19 89 ILE A O 1
ATOM 741 N N . ALA A 1 90 ? -19.666 4.484 2.522 1.00 69.81 90 ALA A N 1
ATOM 742 C CA . ALA A 1 90 ? -18.831 5.237 3.446 1.00 69.81 90 ALA A CA 1
ATOM 743 C C . ALA A 1 90 ? -18.878 4.602 4.840 1.00 69.81 90 ALA A C 1
ATOM 745 O O . ALA A 1 90 ? -17.825 4.277 5.381 1.00 69.81 90 ALA A O 1
ATOM 746 N N . PHE A 1 91 ? -20.070 4.329 5.379 1.00 74.81 91 PHE A N 1
ATOM 747 C CA . PHE A 1 91 ? -20.240 3.643 6.661 1.00 74.81 91 PHE A CA 1
ATOM 748 C C . PHE A 1 91 ? -19.477 2.314 6.704 1.00 74.81 91 PHE A C 1
ATOM 750 O O . PHE A 1 91 ? -18.717 2.078 7.641 1.00 74.81 91 PHE A O 1
ATOM 757 N N . PHE A 1 92 ? -19.601 1.487 5.663 1.00 80.50 92 PHE A N 1
ATOM 758 C CA . PHE A 1 92 ? -18.896 0.211 5.560 1.00 80.50 92 PHE A CA 1
ATOM 759 C C . PHE A 1 92 ? -17.370 0.375 5.553 1.00 80.50 92 PHE A C 1
ATOM 761 O O . PHE A 1 92 ? -16.667 -0.343 6.269 1.00 80.50 92 PHE A O 1
ATOM 768 N N . ILE A 1 93 ? -16.840 1.339 4.793 1.00 78.38 93 ILE A N 1
ATOM 769 C CA . ILE A 1 93 ? -15.402 1.643 4.753 1.00 78.38 93 ILE A CA 1
ATOM 770 C C . ILE A 1 93 ? -14.909 2.074 6.139 1.00 78.38 93 ILE A C 1
ATOM 772 O O . ILE A 1 93 ? -13.892 1.564 6.616 1.00 78.38 93 ILE A O 1
ATOM 776 N N . VAL A 1 94 ? -15.633 2.974 6.814 1.00 76.00 94 VAL A N 1
ATOM 777 C CA . VAL A 1 94 ? -15.272 3.422 8.168 1.00 76.00 94 VAL A CA 1
ATOM 778 C C . VAL A 1 94 ? -15.308 2.255 9.138 1.00 76.00 94 VAL A C 1
ATOM 780 O O . VAL A 1 94 ? -14.317 1.999 9.820 1.00 76.00 94 VAL A O 1
ATOM 783 N N . ALA A 1 95 ? -16.415 1.517 9.168 1.00 79.31 95 ALA A N 1
ATOM 784 C CA . ALA A 1 95 ? -16.592 0.370 10.044 1.00 79.31 95 ALA A CA 1
ATOM 785 C C . ALA A 1 95 ? -15.474 -0.657 9.845 1.00 79.31 95 ALA A C 1
ATOM 787 O O . ALA A 1 95 ? -14.875 -1.096 10.823 1.00 79.31 95 ALA A O 1
ATOM 788 N N . THR A 1 96 ? -15.109 -0.953 8.596 1.00 83.69 96 THR A N 1
ATOM 789 C CA . THR A 1 96 ? -14.011 -1.871 8.266 1.00 83.69 96 THR A CA 1
ATOM 790 C C . THR A 1 96 ? -12.681 -1.373 8.825 1.00 83.69 96 THR A C 1
ATOM 792 O O . THR A 1 96 ? -11.968 -2.126 9.490 1.00 83.69 96 THR A O 1
ATOM 795 N N . VAL A 1 97 ? -12.352 -0.095 8.627 1.00 80.75 97 VAL A N 1
ATOM 796 C CA . VAL A 1 97 ? -11.095 0.481 9.127 1.00 80.75 97 VAL A CA 1
ATOM 797 C C . VAL A 1 97 ? -11.015 0.457 10.653 1.00 80.75 97 VAL A C 1
ATOM 799 O O . VAL A 1 97 ? -9.949 0.159 11.190 1.00 80.75 97 VAL A O 1
ATOM 802 N N . TYR A 1 98 ? -12.119 0.697 11.365 1.00 80.62 98 TYR A N 1
ATOM 803 C CA . TYR A 1 98 ? -12.157 0.560 12.829 1.00 80.62 98 TYR A CA 1
ATOM 804 C C . TYR A 1 98 ? -12.181 -0.899 13.299 1.00 80.62 98 TYR A C 1
ATOM 806 O O . TYR A 1 98 ? -11.691 -1.201 14.389 1.00 80.62 98 TYR A O 1
ATOM 814 N N . PHE A 1 99 ? -12.698 -1.815 12.483 1.00 84.44 99 PHE A N 1
ATOM 815 C CA . PHE A 1 99 ? -12.765 -3.235 12.807 1.00 84.44 99 PHE A CA 1
ATOM 816 C C . PHE A 1 99 ? -11.409 -3.943 12.663 1.00 84.44 99 PHE A C 1
ATOM 818 O O . PHE A 1 99 ? -11.060 -4.765 13.510 1.00 84.44 99 PHE A O 1
ATOM 825 N N . ILE A 1 100 ? -10.595 -3.586 11.660 1.00 85.44 100 ILE A N 1
ATOM 826 C CA . ILE A 1 100 ? -9.252 -4.160 11.425 1.00 85.44 100 ILE A CA 1
ATOM 827 C C . ILE A 1 100 ? -8.363 -4.183 12.688 1.00 85.44 100 ILE A C 1
ATOM 829 O O . ILE A 1 100 ? -7.839 -5.251 13.019 1.00 85.44 100 ILE A O 1
ATOM 833 N N . PRO A 1 101 ? -8.161 -3.076 13.431 1.00 83.69 101 PRO A N 1
ATOM 834 C CA . PRO A 1 101 ? -7.320 -3.093 14.627 1.00 83.69 101 PRO A CA 1
ATOM 835 C C . PRO A 1 101 ? -7.920 -3.933 15.762 1.00 83.69 101 PRO A C 1
ATOM 837 O O . PRO A 1 101 ? -7.166 -4.541 16.524 1.00 83.69 101 PRO A O 1
ATOM 840 N N . ILE A 1 102 ? -9.252 -4.017 15.867 1.00 84.25 102 ILE A N 1
ATOM 841 C CA . ILE A 1 102 ? -9.935 -4.869 16.853 1.00 84.25 102 ILE A CA 1
ATOM 842 C C . ILE A 1 102 ? -9.673 -6.337 16.528 1.00 84.25 102 ILE A C 1
ATOM 844 O O . ILE A 1 102 ? -9.198 -7.072 17.397 1.00 84.25 102 ILE A O 1
ATOM 848 N N . LEU A 1 103 ? -9.890 -6.731 15.273 1.00 87.44 103 LEU A N 1
ATOM 849 C CA . LEU A 1 103 ? -9.624 -8.083 14.796 1.00 87.44 103 LEU A CA 1
ATOM 850 C C . LEU A 1 103 ? -8.146 -8.447 14.968 1.00 87.44 103 LEU A C 1
ATOM 852 O O . LEU A 1 103 ? -7.831 -9.509 15.494 1.00 87.44 103 LEU A O 1
ATOM 856 N N . SER A 1 104 ? -7.230 -7.544 14.607 1.00 86.50 104 SER A N 1
ATOM 857 C CA . SER A 1 104 ? -5.787 -7.755 14.769 1.00 86.50 104 SER A CA 1
ATOM 858 C C . SER A 1 104 ? -5.391 -7.952 16.236 1.00 86.50 104 SER A C 1
ATOM 860 O O . SER A 1 104 ? -4.585 -8.830 16.555 1.00 86.50 104 SER A O 1
ATOM 862 N N . LYS A 1 105 ? -5.979 -7.173 17.155 1.00 87.69 105 LYS A N 1
ATOM 863 C CA . LYS A 1 105 ? -5.736 -7.313 18.596 1.00 87.69 105 LYS A CA 1
ATOM 864 C C . LYS A 1 105 ? -6.248 -8.654 19.119 1.00 87.69 105 LYS A C 1
ATOM 866 O O . LYS A 1 105 ? -5.515 -9.330 19.837 1.00 87.69 105 LYS A O 1
ATOM 871 N N . GLN A 1 106 ? -7.464 -9.049 18.743 1.00 86.38 106 GLN A N 1
ATOM 872 C CA . GLN A 1 106 ? -8.039 -10.324 19.180 1.00 86.38 106 GLN A CA 1
ATOM 873 C C . GLN A 1 106 ? -7.302 -11.517 18.576 1.00 86.38 106 GLN A C 1
ATOM 875 O O . GLN A 1 106 ? -7.018 -12.471 19.289 1.00 86.38 106 GLN A O 1
ATOM 880 N N . TYR A 1 107 ? -6.881 -11.424 17.316 1.00 87.69 107 TYR A N 1
ATOM 881 C CA . TYR A 1 107 ? -6.030 -12.427 16.685 1.00 87.69 107 TYR A CA 1
ATOM 882 C C . TYR A 1 107 ? -4.726 -12.635 17.460 1.00 87.69 107 TYR A C 1
ATOM 884 O O . TYR A 1 107 ? -4.363 -13.771 17.747 1.00 87.69 107 TYR A O 1
ATOM 892 N N . LYS A 1 108 ? -4.042 -11.555 17.866 1.00 87.81 108 LYS A N 1
ATOM 893 C CA . LYS A 1 108 ? -2.816 -11.655 18.678 1.00 87.81 108 LYS A CA 1
ATOM 894 C C . LYS A 1 108 ? -3.064 -12.321 20.034 1.00 87.81 108 LYS A C 1
ATOM 896 O O . LYS A 1 108 ? -2.247 -13.133 20.454 1.00 87.81 108 LYS A O 1
ATOM 901 N N . ILE A 1 109 ? -4.175 -12.001 20.698 1.00 87.12 109 ILE A N 1
ATOM 902 C CA . ILE A 1 109 ? -4.546 -12.596 21.992 1.00 87.12 109 ILE A CA 1
ATOM 903 C C . ILE A 1 109 ? -4.852 -14.092 21.829 1.00 87.12 109 ILE A C 1
ATOM 905 O O . ILE A 1 109 ? -4.327 -14.917 22.576 1.00 87.12 109 ILE A O 1
ATOM 909 N N . SER A 1 110 ? -5.636 -14.465 20.818 1.00 83.75 110 SER A N 1
ATOM 910 C CA . SER A 1 110 ? -5.956 -15.867 20.534 1.00 83.75 110 SER A CA 1
ATOM 911 C C . SER A 1 110 ? -4.719 -16.664 20.100 1.00 83.75 110 SER A C 1
ATOM 913 O O . SER A 1 110 ? -4.549 -17.805 20.525 1.00 83.75 110 SER A O 1
ATOM 915 N N . ALA A 1 111 ? -3.803 -16.050 19.344 1.00 85.19 111 ALA A N 1
ATOM 916 C CA . ALA A 1 111 ? -2.532 -16.654 18.934 1.00 85.19 111 ALA A CA 1
ATOM 917 C C . ALA A 1 111 ? -1.534 -16.846 20.090 1.00 85.19 111 ALA A C 1
ATOM 919 O O . ALA A 1 111 ? -0.656 -17.703 20.011 1.00 85.19 111 ALA A O 1
ATOM 920 N N . GLN A 1 112 ? -1.653 -16.073 21.175 1.00 85.38 112 GLN A N 1
ATOM 921 C CA . GLN A 1 112 ? -0.895 -16.319 22.408 1.00 85.38 112 GLN A CA 1
ATOM 922 C C . GLN A 1 112 ? -1.459 -17.504 23.203 1.00 85.38 112 GLN A C 1
ATOM 924 O O . GLN A 1 112 ? -0.710 -18.188 23.895 1.00 85.38 112 GLN A O 1
ATOM 929 N N . LYS A 1 113 ? -2.770 -17.752 23.101 1.00 82.56 113 LYS A N 1
ATOM 930 C CA . LYS A 1 113 ? -3.473 -18.802 23.847 1.00 82.56 113 LYS A CA 1
ATOM 931 C C . LYS A 1 113 ? -3.391 -20.174 23.172 1.00 82.56 113 LYS A C 1
ATOM 933 O O . LYS A 1 113 ? -3.351 -21.189 23.861 1.00 82.56 113 LYS A O 1
ATOM 938 N N . SER A 1 114 ? -3.363 -20.216 21.842 1.00 77.12 114 SER A N 1
ATOM 939 C CA . SER A 1 114 ? -3.259 -21.450 21.060 1.00 77.12 114 SER A CA 1
ATOM 940 C C . SER A 1 114 ? -2.340 -21.247 19.861 1.00 77.12 114 SER A C 1
ATOM 942 O O . SER A 1 114 ? -2.327 -20.178 19.261 1.00 77.12 114 SER A O 1
ATOM 944 N N . ARG A 1 115 ? -1.587 -22.289 19.487 1.00 78.75 115 ARG A N 1
ATOM 945 C CA . ARG A 1 115 ? -0.811 -22.326 18.232 1.00 78.75 115 ARG A CA 1
ATOM 946 C C . ARG A 1 115 ? -1.630 -22.848 17.048 1.00 78.75 115 ARG A C 1
ATOM 948 O O . ARG A 1 115 ? -1.142 -22.836 15.921 1.00 78.75 115 ARG A O 1
ATOM 955 N N . ASN A 1 116 ? -2.852 -23.327 17.286 1.00 85.50 116 ASN A N 1
ATOM 956 C CA . ASN A 1 116 ? -3.681 -23.923 16.250 1.00 85.50 116 ASN A CA 1
ATOM 957 C C . ASN A 1 116 ? -4.530 -22.855 15.545 1.00 85.50 116 ASN A C 1
ATOM 959 O O . ASN A 1 116 ? -5.471 -22.315 16.124 1.00 85.50 116 ASN A O 1
ATOM 963 N N . ILE A 1 117 ? -4.232 -22.592 14.272 1.00 81.94 117 ILE A N 1
ATOM 964 C CA . ILE A 1 117 ? -4.942 -21.613 13.430 1.00 81.94 117 ILE A CA 1
ATOM 965 C C . ILE A 1 117 ? -6.453 -21.871 13.393 1.00 81.94 117 ILE A C 1
ATOM 967 O O . ILE A 1 117 ? -7.230 -20.916 13.430 1.00 81.94 117 ILE A O 1
ATOM 971 N N . PHE A 1 118 ? -6.872 -23.140 13.411 1.00 84.81 118 PHE A N 1
ATOM 972 C CA . PHE A 1 118 ? -8.287 -23.520 13.409 1.00 84.81 118 PHE A CA 1
ATOM 973 C C . PHE A 1 118 ? -9.029 -23.145 14.699 1.00 84.81 118 PHE A C 1
ATOM 975 O O . PHE A 1 118 ? -10.252 -23.111 14.694 1.00 84.81 118 PHE A O 1
ATOM 982 N N . GLN A 1 119 ? -8.316 -22.838 15.785 1.00 79.69 119 GLN A N 1
ATOM 983 C CA . GLN A 1 119 ? -8.893 -22.308 17.027 1.00 79.69 119 GLN A CA 1
ATOM 984 C C . GLN A 1 119 ? -8.726 -20.788 17.114 1.00 79.69 119 GLN A C 1
ATOM 986 O O . GLN A 1 119 ? -9.642 -20.082 17.524 1.00 79.69 119 GLN A O 1
ATOM 991 N N . ILE A 1 120 ? -7.582 -20.267 16.657 1.00 84.31 120 ILE A N 1
ATOM 992 C CA . ILE A 1 120 ? -7.276 -18.832 16.689 1.00 84.31 120 ILE A CA 1
ATOM 993 C C . ILE A 1 120 ? -8.291 -18.031 15.870 1.00 84.31 120 ILE A C 1
ATOM 995 O O . ILE A 1 120 ? -8.766 -17.000 16.346 1.00 84.31 120 ILE A O 1
ATOM 999 N N . LEU A 1 121 ? -8.610 -18.479 14.647 1.00 84.44 121 LEU A N 1
ATOM 1000 C CA . LEU A 1 121 ? -9.502 -17.740 13.751 1.00 84.44 121 LEU A CA 1
ATOM 1001 C C . LEU A 1 121 ? -10.922 -17.624 14.326 1.00 84.44 121 LEU A C 1
ATOM 1003 O O . LEU A 1 121 ? -11.376 -16.492 14.509 1.00 84.44 121 LEU A O 1
ATOM 1007 N N . PRO A 1 122 ? -11.622 -18.735 14.641 1.00 87.19 122 PRO A N 1
ATOM 1008 C CA . PRO A 1 122 ? -12.987 -18.666 15.156 1.00 87.19 122 PRO A CA 1
ATOM 1009 C C . PRO A 1 122 ? -13.077 -17.888 16.469 1.00 87.19 122 PRO A C 1
ATOM 1011 O O . PRO A 1 122 ? -13.994 -17.082 16.631 1.00 87.19 122 PRO A O 1
ATOM 1014 N N . ASP A 1 123 ? -12.099 -18.049 17.366 1.00 85.00 123 ASP A N 1
ATOM 1015 C CA . ASP A 1 123 ? -12.058 -17.314 18.632 1.00 85.00 123 ASP A CA 1
ATOM 1016 C C . ASP A 1 123 ? -11.858 -15.813 18.403 1.00 85.00 123 ASP A C 1
ATOM 1018 O O . ASP A 1 123 ? -12.572 -14.991 18.979 1.00 85.00 123 ASP A O 1
ATOM 1022 N N . ALA A 1 124 ? -10.914 -15.432 17.536 1.00 84.81 124 ALA A N 1
ATOM 1023 C CA . ALA A 1 124 ? -10.659 -14.031 17.219 1.00 84.81 124 ALA A CA 1
ATOM 1024 C C . ALA A 1 124 ? -11.873 -13.371 16.556 1.00 84.81 124 ALA A C 1
ATOM 1026 O O . ALA A 1 124 ? -12.219 -12.243 16.913 1.00 84.81 124 ALA A O 1
ATOM 1027 N N . PHE A 1 125 ? -12.546 -14.069 15.635 1.00 85.94 125 PHE A N 1
ATOM 1028 C CA . PHE A 1 125 ? -13.784 -13.595 15.021 1.00 85.94 125 PHE A CA 1
ATOM 1029 C C . PHE A 1 125 ? -14.902 -13.449 16.049 1.00 85.94 125 PHE A C 1
ATOM 1031 O O . PHE A 1 125 ? -15.445 -12.356 16.178 1.00 85.94 125 PHE A O 1
ATOM 1038 N N . THR A 1 126 ? -15.198 -14.484 16.835 1.00 87.94 126 THR A N 1
ATOM 1039 C CA . THR A 1 126 ? -16.268 -14.457 17.849 1.00 87.94 126 THR A CA 1
ATOM 1040 C C . THR A 1 126 ? -16.061 -13.313 18.845 1.00 87.94 126 THR A C 1
ATOM 1042 O O . THR A 1 126 ? -16.964 -12.512 19.091 1.00 87.94 126 THR A O 1
ATOM 1045 N N . MET A 1 127 ? -14.831 -13.152 19.339 1.00 84.19 127 MET A N 1
ATOM 1046 C CA . MET A 1 127 ? -14.452 -12.086 20.276 1.00 84.19 127 MET A CA 1
ATOM 1047 C C . MET A 1 127 ? -14.423 -10.685 19.645 1.00 84.19 127 MET A C 1
ATOM 1049 O O . MET A 1 127 ? -14.403 -9.680 20.366 1.00 84.19 127 MET A O 1
ATOM 1053 N N . SER A 1 128 ? -14.359 -10.595 18.316 1.00 84.12 128 SER A N 1
ATOM 1054 C CA . SER A 1 128 ? -14.442 -9.328 17.577 1.00 84.12 128 SER A CA 1
ATOM 1055 C C . SER A 1 128 ? -15.894 -8.982 17.240 1.00 84.12 128 SER A C 1
ATOM 1057 O O . SER A 1 128 ? -16.282 -7.825 17.383 1.00 84.12 128 SER A O 1
ATOM 1059 N N . PHE A 1 129 ? -16.723 -9.975 16.900 1.00 85.50 129 PHE A N 1
ATOM 1060 C CA . PHE A 1 129 ? -18.166 -9.822 16.683 1.00 85.50 129 PHE A CA 1
ATOM 1061 C C . PHE A 1 129 ? -18.899 -9.353 17.942 1.00 85.50 129 PHE A C 1
ATOM 1063 O O . PHE A 1 129 ? -19.772 -8.496 17.860 1.00 85.50 129 PHE A O 1
ATOM 1070 N N . GLN A 1 130 ? -18.482 -9.798 19.128 1.00 85.44 130 GLN A N 1
ATOM 1071 C CA . GLN A 1 130 ? -19.025 -9.276 20.391 1.00 85.44 130 GLN A CA 1
ATOM 1072 C C . GLN A 1 130 ? -18.783 -7.768 20.590 1.00 85.44 130 GLN A C 1
ATOM 1074 O O . GLN A 1 130 ? -19.465 -7.131 21.388 1.00 85.44 130 GLN A O 1
ATOM 1079 N N . LYS A 1 131 ? -17.820 -7.180 19.869 1.00 81.69 131 LYS A N 1
ATOM 1080 C CA . LYS A 1 131 ? -17.474 -5.753 19.940 1.00 81.69 131 LYS A CA 1
ATOM 1081 C C . LYS A 1 131 ? -18.053 -4.938 18.782 1.00 81.69 131 LYS A C 1
ATOM 1083 O O . LYS A 1 131 ? -17.781 -3.741 18.706 1.00 81.69 131 LYS A O 1
ATOM 1088 N N . ILE A 1 132 ? -18.845 -5.549 17.896 1.00 82.25 132 ILE A N 1
ATOM 1089 C CA . ILE A 1 132 ? -19.349 -4.887 16.684 1.00 82.25 132 ILE A CA 1
ATOM 1090 C C . ILE A 1 132 ? -20.297 -3.730 17.015 1.00 82.25 132 ILE A C 1
ATOM 1092 O O . ILE A 1 132 ? -20.176 -2.666 16.420 1.00 82.25 132 ILE A O 1
ATOM 1096 N N . SER A 1 133 ? -21.127 -3.869 18.052 1.00 77.88 133 SER A N 1
ATOM 1097 C CA . SER A 1 133 ? -22.029 -2.809 18.523 1.00 77.88 133 SER A CA 1
ATOM 1098 C C . SER A 1 133 ? -21.274 -1.565 19.008 1.00 77.88 133 SER A C 1
ATOM 1100 O O . SER A 1 133 ? -21.709 -0.433 18.803 1.00 77.88 133 SER A O 1
ATOM 1102 N N . HIS A 1 134 ? -20.092 -1.753 19.606 1.00 78.69 134 HIS A N 1
ATOM 1103 C CA . HIS A 1 134 ? -19.216 -0.648 19.990 1.00 78.69 134 HIS A CA 1
ATOM 1104 C C . HIS A 1 134 ? -18.603 0.031 18.757 1.00 78.69 134 HIS A C 1
ATOM 1106 O O . HIS A 1 134 ? -18.432 1.254 18.750 1.00 78.69 134 HIS A O 1
ATOM 1112 N N . VAL A 1 135 ? -18.268 -0.737 17.714 1.00 78.44 135 VAL A N 1
ATOM 1113 C CA . VAL A 1 135 ? -17.776 -0.191 16.441 1.00 78.44 135 VAL A CA 1
ATOM 1114 C C . VAL A 1 135 ? -18.869 0.627 15.773 1.00 78.44 135 VAL A C 1
ATOM 1116 O O . VAL A 1 135 ? -18.630 1.795 15.495 1.00 78.44 135 VAL A O 1
ATOM 1119 N N . GLU A 1 136 ? -20.069 0.073 15.610 1.00 78.00 136 GLU A N 1
ATOM 1120 C CA . GLU A 1 136 ? -21.217 0.769 15.018 1.00 78.00 136 GLU A CA 1
ATOM 1121 C C . GLU A 1 136 ? -21.502 2.090 15.730 1.00 78.00 136 GLU A C 1
ATOM 1123 O O . GLU A 1 136 ? -21.551 3.133 15.085 1.00 78.00 136 GLU A O 1
ATOM 1128 N N . LYS A 1 137 ? -21.566 2.084 17.068 1.00 79.25 137 LYS A N 1
ATOM 1129 C CA . LYS A 1 137 ? -21.774 3.310 17.849 1.00 79.25 137 LYS A CA 1
ATOM 1130 C C . LYS A 1 137 ? -20.662 4.342 17.629 1.00 79.25 137 LYS A C 1
ATOM 1132 O O . LYS A 1 137 ? -20.940 5.516 17.414 1.00 79.25 137 LYS A O 1
ATOM 1137 N N . THR A 1 138 ? -19.401 3.905 17.626 1.00 77.00 138 THR A N 1
ATOM 1138 C CA . THR A 1 138 ? -18.243 4.795 17.405 1.00 77.00 138 THR A CA 1
ATOM 1139 C C . THR A 1 138 ? -18.236 5.380 15.990 1.00 77.00 138 THR A C 1
ATOM 1141 O O . THR A 1 138 ? -17.826 6.524 15.790 1.00 77.00 138 THR A O 1
ATOM 1144 N N . VAL A 1 139 ? -18.664 4.592 15.004 1.00 74.38 139 VAL A N 1
ATOM 1145 C CA . VAL A 1 139 ? -18.750 4.990 13.596 1.00 74.38 139 VAL A CA 1
ATOM 1146 C C . VAL A 1 139 ? -19.888 5.990 13.404 1.00 74.38 139 VAL A C 1
ATOM 1148 O O . VAL A 1 139 ? -19.644 7.056 12.843 1.00 74.38 139 VAL A O 1
ATOM 1151 N N . SER A 1 140 ? -21.082 5.709 13.935 1.00 71.12 140 SER A N 1
ATOM 1152 C CA . SER A 1 140 ? -22.234 6.616 13.871 1.00 71.12 140 SER A CA 1
ATOM 1153 C C . SER A 1 140 ? -21.947 7.948 14.561 1.00 71.12 140 SER A C 1
ATOM 1155 O O . SER A 1 140 ? -22.145 8.996 13.957 1.00 71.12 140 SER A O 1
ATOM 1157 N N . GLU A 1 141 ? -21.352 7.939 15.759 1.00 73.19 141 GLU A N 1
ATOM 1158 C CA . GLU A 1 141 ? -20.977 9.176 16.462 1.00 73.19 141 GLU A CA 1
ATOM 1159 C C . GLU A 1 141 ? -19.938 10.008 15.692 1.00 73.19 141 GLU A C 1
ATOM 1161 O O . GLU A 1 141 ? -19.971 11.241 15.730 1.00 73.19 141 GLU A O 1
ATOM 1166 N N . LYS A 1 142 ? -19.003 9.357 14.988 1.00 68.12 142 LYS A N 1
ATOM 1167 C CA . LYS A 1 142 ? -18.002 10.045 14.157 1.00 68.12 142 LYS A CA 1
ATOM 1168 C C . LYS A 1 142 ? -18.585 10.577 12.856 1.00 68.12 142 LYS A C 1
ATOM 1170 O O . LYS A 1 142 ? -18.145 11.632 12.410 1.00 68.12 142 LYS A O 1
ATOM 1175 N N . LEU A 1 143 ? -19.553 9.881 12.267 1.00 66.38 143 LEU A N 1
ATOM 1176 C CA . LEU A 1 143 ? -20.249 10.330 11.063 1.00 66.38 143 LEU A CA 1
ATOM 1177 C C . LEU A 1 143 ? -21.234 11.471 11.368 1.00 66.38 143 LEU A C 1
ATOM 1179 O O . LEU A 1 143 ? -21.296 12.424 10.597 1.00 66.38 143 LEU A O 1
ATOM 1183 N N . GLU A 1 144 ? -21.920 11.442 12.514 1.00 64.50 144 GLU A N 1
ATOM 1184 C CA . GLU A 1 144 ? -22.847 12.501 12.945 1.00 64.50 144 GLU A CA 1
ATOM 1185 C C . GLU A 1 144 ? -22.126 13.785 13.384 1.00 64.50 144 GLU A C 1
ATOM 1187 O O . GLU A 1 144 ? -22.582 14.888 13.087 1.00 64.50 144 GLU A O 1
ATOM 1192 N N . LYS A 1 145 ? -20.960 13.681 14.038 1.00 57.88 145 LYS A N 1
ATOM 1193 C CA . LYS A 1 145 ? -20.168 14.843 14.495 1.00 57.88 145 LYS A CA 1
ATOM 1194 C C . LYS A 1 145 ? -19.266 15.453 13.415 1.00 57.88 145 LYS A C 1
ATOM 1196 O O . LYS A 1 145 ? -18.304 16.144 13.757 1.00 57.88 145 LYS A O 1
ATOM 1201 N N . CYS A 1 146 ? -19.540 15.232 12.127 1.00 51.94 146 CYS A N 1
ATOM 1202 C CA . CYS A 1 146 ? -18.720 15.718 11.009 1.00 51.94 146 CYS A CA 1
ATOM 1203 C C . CYS A 1 146 ? -18.737 17.258 10.830 1.00 51.94 146 CYS A C 1
ATOM 1205 O O . CYS A 1 146 ? -19.165 17.765 9.803 1.00 51.94 146 CYS A O 1
ATOM 1207 N N . ASN A 1 147 ? -18.175 18.004 11.784 1.00 44.44 147 ASN A N 1
ATOM 1208 C CA . ASN A 1 147 ? -17.558 19.320 11.581 1.00 44.44 147 ASN A CA 1
ATOM 1209 C C . ASN A 1 147 ? -16.031 19.147 11.604 1.00 44.44 147 ASN A C 1
ATOM 1211 O O . ASN A 1 147 ? -15.304 19.777 12.377 1.00 44.44 147 ASN A O 1
ATOM 1215 N N . PHE A 1 148 ? -15.522 18.220 10.789 1.00 50.25 148 PHE A N 1
ATOM 1216 C CA . PHE A 1 148 ? -14.087 17.999 10.679 1.00 50.25 148 PHE A CA 1
ATOM 1217 C C . PHE A 1 148 ? -13.452 19.204 9.985 1.00 50.25 148 PHE A C 1
ATOM 1219 O O . PHE A 1 148 ? -13.709 19.478 8.814 1.00 50.25 148 PHE A O 1
ATOM 1226 N N . LYS A 1 149 ? -12.600 19.933 10.715 1.00 41.97 149 LYS A N 1
ATOM 1227 C CA . LYS A 1 149 ? -11.707 20.949 10.151 1.00 41.97 149 LYS A CA 1
ATOM 1228 C C . LYS A 1 149 ? -10.764 20.244 9.172 1.00 41.97 149 LYS A C 1
ATOM 1230 O O . LYS A 1 149 ? -9.736 19.691 9.557 1.00 41.97 149 LYS A O 1
ATOM 1235 N N . SER A 1 150 ? -11.171 20.213 7.909 1.00 42.66 150 SER A N 1
ATOM 1236 C CA . SER A 1 150 ? -10.420 19.632 6.806 1.00 42.66 150 SER A CA 1
ATOM 1237 C C . SER A 1 150 ? -9.035 20.282 6.722 1.00 42.66 150 SER A C 1
ATOM 1239 O O . SER A 1 150 ? -8.907 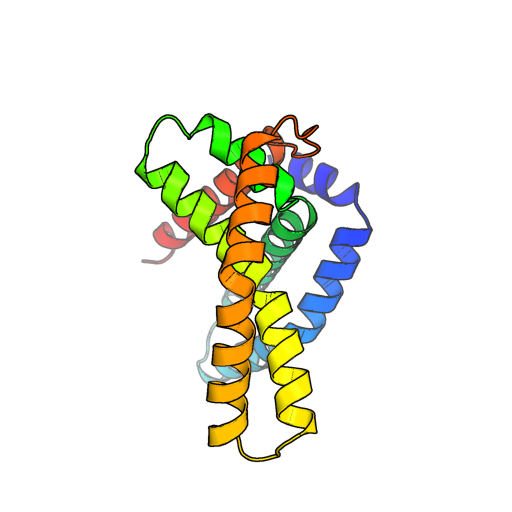21.461 6.404 1.00 42.66 150 SER A O 1
ATOM 1241 N N . ARG A 1 151 ? -7.981 19.503 6.989 1.00 48.66 151 ARG A N 1
ATOM 1242 C CA . ARG A 1 151 ? -6.646 19.733 6.403 1.00 48.66 151 ARG A CA 1
ATOM 1243 C C . ARG A 1 151 ? -6.494 18.977 5.079 1.00 48.66 151 ARG A C 1
ATOM 1245 O O . ARG A 1 151 ? -5.379 18.732 4.631 1.00 48.66 151 ARG A O 1
ATOM 1252 N N . PHE A 1 152 ? -7.599 18.563 4.464 1.00 50.22 152 PHE A N 1
ATOM 1253 C CA . PHE A 1 152 ? -7.560 17.934 3.158 1.00 50.22 152 PHE A CA 1
ATOM 1254 C C . PHE A 1 152 ? -7.498 19.039 2.108 1.00 50.22 152 PHE A C 1
ATOM 1256 O O . PHE A 1 152 ? -8.474 19.750 1.863 1.00 50.22 152 PHE A O 1
ATOM 1263 N N . TYR A 1 153 ? -6.335 19.197 1.485 1.00 55.38 153 TYR A N 1
ATOM 1264 C CA . TYR A 1 153 ? -6.183 20.057 0.321 1.00 55.38 153 TYR A CA 1
ATOM 1265 C C . TYR A 1 153 ? -6.859 19.370 -0.880 1.00 55.38 153 TYR A C 1
ATOM 1267 O O . TYR A 1 153 ? -6.206 18.712 -1.689 1.00 55.38 153 TYR A O 1
ATOM 1275 N N . VAL A 1 154 ? -8.193 19.497 -0.963 1.00 56.59 154 VAL A N 1
ATOM 1276 C CA . VAL A 1 154 ? -9.054 18.842 -1.970 1.00 56.59 154 VAL A CA 1
ATOM 1277 C C . VAL A 1 154 ? -8.554 19.118 -3.383 1.00 56.59 154 VAL A C 1
ATOM 1279 O O . VAL A 1 154 ? -8.392 18.196 -4.172 1.00 56.59 154 VAL A O 1
ATOM 1282 N N . LEU A 1 155 ? -8.272 20.385 -3.687 1.00 52.81 155 LEU A N 1
ATOM 1283 C CA . LEU A 1 155 ? -7.851 20.830 -5.014 1.00 52.81 155 LEU A CA 1
ATOM 1284 C C . LEU A 1 155 ? -6.511 20.206 -5.451 1.00 52.81 155 LEU A C 1
ATOM 1286 O O . LEU A 1 155 ? -6.482 19.596 -6.518 1.00 52.81 155 LEU A O 1
ATOM 1290 N N . PRO A 1 156 ? -5.428 20.274 -4.649 1.00 58.62 156 PRO A N 1
ATOM 1291 C CA . PRO A 1 156 ? -4.167 19.604 -4.972 1.00 58.62 156 PRO A CA 1
ATOM 1292 C C . PRO A 1 156 ? -4.285 18.087 -5.132 1.00 58.62 156 PRO A C 1
ATOM 1294 O O . PRO A 1 156 ? -3.756 17.537 -6.098 1.00 58.62 156 PRO A O 1
ATOM 1297 N N . ASN A 1 157 ? -5.007 17.410 -4.234 1.00 59.97 157 ASN A N 1
ATOM 1298 C 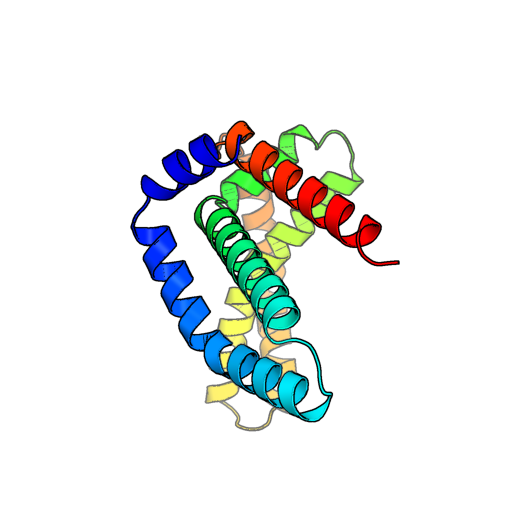CA . ASN A 1 157 ? -5.152 15.954 -4.290 1.00 59.97 157 ASN A CA 1
ATOM 1299 C C . ASN A 1 157 ? -6.008 15.504 -5.482 1.00 59.97 157 ASN A C 1
ATOM 1301 O O . ASN A 1 157 ? -5.649 14.546 -6.162 1.00 59.97 157 ASN A O 1
ATOM 1305 N N . LEU A 1 158 ? -7.097 16.212 -5.791 1.00 63.00 158 LEU A N 1
ATOM 1306 C CA . LEU A 1 158 ? -7.954 15.909 -6.939 1.00 63.00 158 LEU A CA 1
ATOM 1307 C C . LEU A 1 158 ? -7.230 16.202 -8.260 1.00 63.00 158 LEU A C 1
ATOM 1309 O O . LEU A 1 158 ? -7.299 15.393 -9.181 1.00 63.00 158 LEU A O 1
ATOM 1313 N N . TYR A 1 159 ? -6.452 17.288 -8.324 1.00 64.38 159 TYR A N 1
ATOM 1314 C CA . TYR A 1 159 ? -5.569 17.577 -9.457 1.00 64.38 159 TYR A CA 1
ATOM 1315 C C . TYR A 1 159 ? -4.526 16.471 -9.665 1.00 64.38 159 TYR A C 1
ATOM 1317 O O . TYR A 1 159 ? -4.296 16.048 -10.794 1.00 64.38 159 TYR A O 1
ATOM 1325 N N . LEU A 1 160 ? -3.927 15.959 -8.589 1.00 65.00 160 LEU A N 1
ATOM 1326 C CA . LEU A 1 160 ? -2.949 14.872 -8.648 1.00 65.00 160 LEU A CA 1
ATOM 1327 C C . LEU A 1 160 ? -3.558 13.540 -9.091 1.00 65.00 160 LEU A C 1
ATOM 1329 O O . LEU A 1 160 ? -2.967 12.855 -9.924 1.00 65.00 160 LEU A O 1
ATOM 1333 N N . VAL A 1 161 ? -4.747 13.194 -8.592 1.00 68.19 161 VAL A N 1
ATOM 1334 C CA . VAL A 1 161 ? -5.496 12.009 -9.040 1.00 68.19 161 VAL A CA 1
ATOM 1335 C C . VAL A 1 161 ? -5.876 12.139 -10.515 1.00 68.19 161 VAL A C 1
ATOM 1337 O O . VAL A 1 161 ? -5.712 11.186 -11.275 1.00 68.19 161 VAL A O 1
ATOM 1340 N N . LEU A 1 162 ? -6.317 13.323 -10.947 1.00 68.06 162 LEU A N 1
ATOM 1341 C CA . LEU A 1 162 ? -6.629 13.593 -12.349 1.00 68.06 162 LEU A CA 1
ATOM 1342 C C . LEU A 1 162 ? -5.376 13.472 -13.228 1.00 68.06 162 LEU A C 1
ATOM 1344 O O . LEU A 1 162 ? -5.427 12.848 -14.284 1.00 68.06 162 LEU A O 1
ATOM 1348 N N . LEU A 1 163 ? -4.237 14.006 -12.777 1.00 68.62 163 LEU A N 1
ATOM 1349 C CA . LEU A 1 163 ? -2.959 13.902 -13.481 1.00 68.62 163 LEU A CA 1
ATOM 1350 C C . LEU A 1 163 ? -2.515 12.438 -13.615 1.00 68.62 163 LEU A C 1
ATOM 1352 O O . LEU A 1 163 ? -2.030 12.038 -14.670 1.00 68.62 163 LEU A O 1
ATOM 1356 N N . ALA A 1 164 ? -2.725 11.630 -12.576 1.00 67.75 164 ALA A N 1
ATOM 1357 C CA . ALA A 1 164 ? -2.434 10.199 -12.575 1.00 67.75 164 ALA A CA 1
ATOM 1358 C C . ALA A 1 164 ? -3.325 9.416 -13.543 1.00 67.75 164 ALA A C 1
ATOM 1360 O O . ALA A 1 164 ? -2.836 8.571 -14.288 1.00 67.75 164 ALA A O 1
ATOM 1361 N N . LEU A 1 165 ? -4.623 9.730 -13.558 1.00 69.50 165 LEU A N 1
ATOM 1362 C CA . LEU A 1 165 ? -5.597 9.153 -14.482 1.00 69.50 165 LEU A CA 1
ATOM 1363 C C . LEU A 1 165 ? -5.275 9.516 -15.929 1.00 69.50 165 LEU A C 1
ATOM 1365 O O . LEU A 1 165 ? -5.253 8.641 -16.788 1.00 69.50 165 LEU A O 1
ATOM 1369 N N . ILE A 1 166 ? -4.967 10.785 -16.199 1.00 70.25 166 ILE A N 1
ATOM 1370 C CA . ILE A 1 166 ? -4.555 11.248 -17.528 1.00 70.25 166 ILE A CA 1
ATOM 1371 C C . ILE A 1 166 ? -3.256 10.552 -17.946 1.00 70.25 166 ILE A C 1
ATOM 1373 O O . ILE A 1 166 ? -3.151 10.087 -19.078 1.00 70.25 166 ILE A O 1
ATOM 1377 N N . TYR A 1 167 ? -2.290 10.415 -17.037 1.00 68.38 167 TYR A N 1
ATOM 1378 C CA . TYR A 1 167 ? -1.043 9.704 -17.308 1.00 68.38 167 TYR A CA 1
ATOM 1379 C C . TYR A 1 167 ? -1.281 8.223 -17.641 1.00 68.38 167 TYR A C 1
ATOM 1381 O O . TYR A 1 167 ? -0.754 7.729 -18.635 1.00 68.38 167 TYR A O 1
ATOM 1389 N N . LEU A 1 168 ? -2.131 7.534 -16.873 1.00 67.44 168 LEU A N 1
ATOM 1390 C CA . LEU A 1 168 ? -2.546 6.153 -17.143 1.00 67.44 168 LEU A CA 1
ATOM 1391 C C . LEU A 1 168 ? -3.262 6.012 -18.493 1.00 67.44 168 LEU A C 1
ATOM 1393 O O . LEU A 1 168 ? -2.950 5.098 -19.253 1.00 67.44 168 LEU A O 1
ATOM 1397 N N . LEU A 1 169 ? -4.180 6.925 -18.819 1.00 67.81 169 LEU A N 1
ATOM 1398 C CA . LEU A 1 169 ? -4.928 6.911 -20.081 1.00 67.81 169 LEU A CA 1
ATOM 1399 C C . LEU A 1 169 ? -4.028 7.168 -21.294 1.00 67.81 169 LEU A C 1
ATOM 1401 O O . LEU A 1 169 ? -4.180 6.508 -22.321 1.00 67.81 169 LEU A O 1
ATOM 1405 N N . ILE A 1 170 ? -3.065 8.086 -21.177 1.00 66.94 170 ILE A N 1
ATOM 1406 C CA . ILE A 1 170 ? -2.059 8.320 -22.221 1.00 66.94 170 ILE A CA 1
ATOM 1407 C C . ILE A 1 170 ? -1.193 7.067 -22.399 1.00 66.94 170 ILE A C 1
ATOM 1409 O O . ILE A 1 170 ? -0.919 6.677 -23.529 1.00 66.94 170 ILE A O 1
ATOM 1413 N N . ILE A 1 171 ? -0.809 6.393 -21.312 1.00 59.06 171 ILE A N 1
ATOM 1414 C CA . ILE A 1 171 ? -0.004 5.165 -21.376 1.00 59.06 171 ILE A CA 1
ATOM 1415 C C . ILE A 1 171 ? -0.754 4.020 -22.063 1.00 59.06 171 ILE A C 1
ATOM 1417 O O . ILE A 1 171 ? -0.167 3.367 -22.923 1.00 59.06 171 ILE A O 1
ATOM 1421 N N . ILE A 1 172 ? -2.032 3.803 -21.730 1.00 60.75 172 ILE A N 1
ATOM 1422 C CA . ILE A 1 172 ? -2.8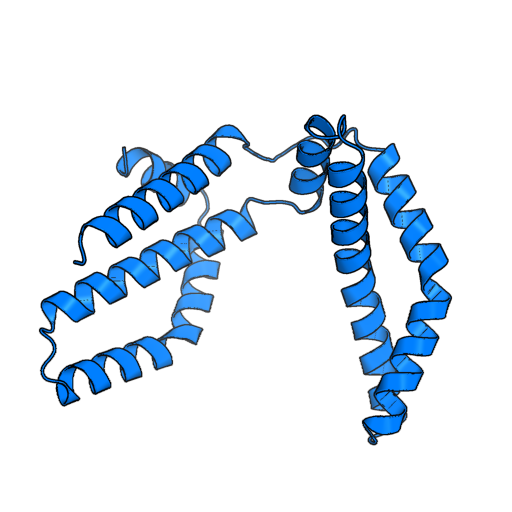73 2.768 -22.361 1.00 60.75 172 ILE A CA 1
ATOM 1423 C C . ILE A 1 172 ? -2.992 3.001 -23.873 1.00 60.75 172 ILE A C 1
ATOM 1425 O O . ILE A 1 172 ? -3.071 2.049 -24.637 1.00 60.75 172 ILE A O 1
ATOM 1429 N N . ARG A 1 173 ? -2.971 4.261 -24.321 1.00 48.53 173 ARG A N 1
ATOM 1430 C CA . ARG A 1 173 ? -3.107 4.610 -25.742 1.00 48.53 173 ARG A CA 1
ATOM 1431 C C . ARG A 1 173 ? -1.786 4.592 -26.524 1.00 48.53 173 ARG A C 1
ATOM 1433 O O . ARG A 1 173 ? -1.821 4.562 -27.748 1.00 48.53 173 ARG A O 1
ATOM 1440 N N . VAL A 1 174 ? -0.640 4.653 -25.841 1.00 51.06 174 VAL A N 1
ATOM 1441 C CA . VAL A 1 174 ? 0.706 4.700 -26.454 1.00 51.06 174 VAL A CA 1
ATOM 1442 C C . VAL A 1 174 ? 1.326 3.300 -26.621 1.00 51.06 174 VAL A C 1
ATOM 1444 O O . VAL A 1 174 ? 2.300 3.158 -27.354 1.00 51.06 174 VAL A O 1
ATOM 1447 N N . HIS A 1 175 ? 0.741 2.261 -26.018 1.00 40.03 175 HIS A N 1
ATOM 1448 C CA . HIS A 1 175 ? 1.022 0.859 -26.349 1.00 40.03 175 HIS A CA 1
ATOM 1449 C C . HIS A 1 175 ? -0.153 0.254 -27.143 1.00 40.03 175 HIS A C 1
ATOM 1451 O O . HIS A 1 175 ? -1.134 -0.146 -26.515 1.00 40.03 175 HIS A O 1
ATOM 1457 N N . PRO A 1 176 ? -0.097 0.216 -28.490 1.00 42.62 176 PRO A N 1
ATOM 1458 C CA . PRO A 1 176 ? -0.835 -0.776 -29.271 1.00 42.62 176 PRO A CA 1
ATOM 1459 C C . PRO A 1 176 ? -0.263 -2.187 -29.067 1.00 42.62 176 PRO A C 1
ATOM 1461 O O . PRO A 1 176 ? 0.951 -2.303 -28.766 1.00 42.62 176 PRO A O 1
#

Radius of gyration: 21.61 Å; chains: 1; bounding box: 46×47×53 Å

Secondary structure (DSSP, 8-state):
-HHHHHHHHHT-HHHHHHHHHHHHHHHHHHHHHHHHHHHTT--HHHHHHHHHHHHHHHHHHHHHHHH--HHHHHHHHGGGTTSHHHHHHHHHHHHHHHHHHHHHHHHHHHHHH-S-HHHHHHHHHHHHHTTHHHHHHHHHHHHHT--------HHHHHHHHHHHHHHHHHHHHH--

Sequence (176 aa):
MFGITFLYLIISPKIYLDWFKIFLKIIPFFVSYFIFGMIFNVSFITQSFVSIRIMFMLLLSVYLISTTSMEGFLSNSTLISKNKIFSEIAFFIVATVYFIPILSKQYKISAQKSRNIFQILPDAFTMSFQKISHVEKTVSEKLEKCNFKSRFYVLPNLYLVLLALIYLLIIIRVHP

Foldseek 3Di:
DVVVVVVVLVVDVVLVVVLVVVVVVCVVVLVVLVVVCVVVVNDPVVSVVVVVVVSVVSSLVSVLVVLDDLLQVLLVLVVVVVDVVSVVVSLVVQLVVVLVVQLVVQLVVLCVVDVDPVRSNVRSVVSSVVCSVVSSVVSVVSNVPSPDPDPRPPVSNVVSVVVVVVVVVVVVVVPD